Protein AF-A0A244ECR2-F1 (afdb_monomer)

Secondary structure (DSSP, 8-state):
----SSEEEEEETTEEEEEEEEEE-TTS-EEEEEEEEETTEEEEEEE----BSSHHHHHHHHHHHHHHHHHHHHHS------------

Nearest PDB structures (foldseek):
  3hdj-assembly1_B  TM=4.807E-01  e=2.570E-01  Bordetella pertussis
  4oqe-assembly1_A  TM=5.507E-01  e=6.600E-01  Streptomyces fradiae
  5tik-assembly3_C  TM=6.104E-01  e=4.354E+00  Plasmodium falciparum 3D7
  4qae-assembly1_A  TM=4.398E-01  e=5.512E+00  Homo sapiens
  4mvk-assembly1_A  TM=3.804E-01  e=6.578E+00  Homo sapiens

Structure (mmCIF, N/CA/C/O backbone):
data_AF-A0A244ECR2-F1
#
_entry.id   AF-A0A244ECR2-F1
#
loop_
_atom_site.group_PDB
_atom_site.id
_atom_site.type_symbol
_atom_site.label_atom_id
_atom_site.label_alt_id
_atom_site.label_comp_id
_atom_site.label_asym_id
_atom_site.label_entity_id
_atom_site.label_seq_id
_atom_site.pdbx_PDB_ins_code
_atom_site.Cartn_x
_atom_site.Cartn_y
_atom_site.Cartn_z
_atom_site.occupancy
_atom_site.B_iso_or_equiv
_atom_site.auth_seq_id
_atom_site.auth_comp_id
_atom_site.auth_asym_id
_atom_site.auth_atom_id
_atom_site.pdbx_PDB_model_num
ATOM 1 N N . MET A 1 1 ? 17.373 9.863 12.713 1.00 39.47 1 MET A N 1
ATOM 2 C CA . MET A 1 1 ? 15.975 9.709 12.263 1.00 39.47 1 MET A CA 1
ATOM 3 C C . MET A 1 1 ? 15.730 8.217 12.132 1.00 39.47 1 MET A C 1
ATOM 5 O O . MET A 1 1 ? 16.148 7.638 11.143 1.00 39.47 1 MET A O 1
ATOM 9 N N . GLU A 1 2 ? 15.176 7.585 13.163 1.00 35.56 2 GLU A N 1
ATOM 10 C CA . GLU A 1 2 ? 14.760 6.177 13.112 1.00 35.56 2 GLU A CA 1
ATOM 11 C C . GLU A 1 2 ? 13.269 6.148 12.762 1.00 35.56 2 GLU A C 1
ATOM 13 O O . GLU A 1 2 ? 12.438 6.531 13.578 1.00 35.56 2 GLU A O 1
ATOM 18 N N . TYR A 1 3 ? 12.947 5.753 11.530 1.00 48.53 3 TYR A N 1
ATOM 19 C CA . TYR A 1 3 ? 11.580 5.554 11.023 1.00 48.53 3 TYR A CA 1
ATOM 20 C C . TYR A 1 3 ? 11.326 4.058 10.738 1.00 48.53 3 TYR A C 1
ATOM 22 O O . TYR A 1 3 ? 10.686 3.715 9.753 1.00 48.53 3 TYR A O 1
ATOM 30 N N . ASP A 1 4 ? 11.868 3.143 11.552 1.00 49.50 4 ASP A N 1
ATOM 31 C CA . ASP A 1 4 ? 11.983 1.723 11.159 1.00 49.50 4 ASP A CA 1
ATOM 32 C C . ASP A 1 4 ? 11.469 0.731 12.218 1.00 49.50 4 ASP A C 1
ATOM 34 O O . ASP A 1 4 ? 12.117 -0.266 12.511 1.00 49.50 4 ASP A O 1
ATOM 38 N N . ARG A 1 5 ? 10.305 0.977 12.838 1.00 51.81 5 ARG A N 1
ATOM 39 C CA . ARG A 1 5 ? 9.672 -0.070 13.676 1.00 51.81 5 ARG A CA 1
ATOM 40 C C . ARG A 1 5 ? 8.269 -0.511 13.284 1.00 51.81 5 ARG A C 1
ATOM 42 O O . ARG A 1 5 ? 7.888 -1.602 13.681 1.00 51.81 5 ARG A O 1
ATOM 49 N N . ASP A 1 6 ? 7.570 0.236 12.435 1.00 60.50 6 ASP A N 1
ATOM 50 C CA . ASP A 1 6 ? 6.186 -0.090 12.050 1.00 60.50 6 ASP A CA 1
ATOM 51 C C . ASP A 1 6 ? 5.955 -0.051 10.534 1.00 60.50 6 ASP A C 1
ATOM 53 O O . ASP A 1 6 ? 4.836 0.169 10.073 1.00 60.50 6 ASP A O 1
ATOM 57 N N . SER A 1 7 ? 7.023 -0.232 9.742 1.00 72.38 7 SER A N 1
ATOM 58 C CA . SER A 1 7 ? 6.881 -0.298 8.286 1.00 72.38 7 SER A CA 1
ATOM 59 C C . SER A 1 7 ? 6.828 -1.735 7.772 1.00 72.38 7 SER A C 1
ATOM 61 O O . SER A 1 7 ? 7.750 -2.516 8.016 1.00 72.38 7 SER A O 1
ATOM 63 N N . THR A 1 8 ? 5.756 -2.091 7.062 1.00 87.19 8 THR A N 1
ATOM 64 C CA . THR A 1 8 ? 5.678 -3.342 6.298 1.00 87.19 8 THR A CA 1
ATOM 65 C C . THR A 1 8 ? 6.288 -3.120 4.920 1.00 87.19 8 THR A C 1
ATOM 67 O O . THR A 1 8 ? 6.172 -2.040 4.336 1.00 87.19 8 THR A O 1
ATOM 70 N N . ARG A 1 9 ? 6.987 -4.135 4.405 1.00 92.38 9 ARG A N 1
ATOM 71 C CA . ARG A 1 9 ? 7.575 -4.107 3.063 1.00 92.38 9 ARG A CA 1
ATOM 72 C C . ARG A 1 9 ? 6.915 -5.175 2.208 1.00 92.38 9 ARG A C 1
ATOM 74 O O . ARG A 1 9 ? 6.912 -6.345 2.586 1.00 92.38 9 ARG A O 1
ATOM 81 N N . LEU A 1 10 ? 6.393 -4.763 1.061 1.00 93.31 10 LEU A N 1
ATOM 82 C CA . LEU A 1 10 ? 5.744 -5.629 0.086 1.00 93.31 10 LEU A CA 1
ATOM 83 C C . LEU A 1 10 ? 6.366 -5.392 -1.292 1.00 93.31 10 LEU A C 1
ATOM 85 O O . LEU A 1 10 ? 6.362 -4.272 -1.799 1.00 93.31 10 LEU A O 1
ATOM 89 N N . SER A 1 11 ? 6.897 -6.447 -1.905 1.00 94.69 11 SER A N 1
ATOM 90 C CA . SER A 1 11 ? 7.360 -6.400 -3.295 1.00 94.69 11 SER A CA 1
ATOM 91 C C . SER A 1 11 ? 6.195 -6.668 -4.248 1.00 94.69 11 SER A C 1
ATOM 93 O O . SER A 1 11 ? 5.474 -7.650 -4.079 1.00 94.69 11 SER A O 1
ATOM 95 N N . TYR A 1 12 ? 6.024 -5.820 -5.261 1.00 94.81 12 TYR A N 1
ATOM 96 C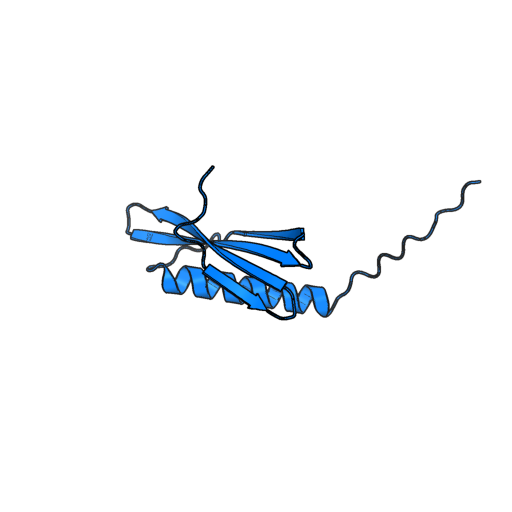 CA . TYR A 1 12 ? 4.919 -5.909 -6.216 1.00 94.81 12 TYR A CA 1
ATOM 97 C C . TYR A 1 12 ? 5.376 -5.461 -7.609 1.00 94.81 12 TYR A C 1
ATOM 99 O O . TYR A 1 12 ? 5.748 -4.311 -7.778 1.00 94.81 12 TYR A O 1
ATOM 107 N N . HIS A 1 13 ? 5.397 -6.354 -8.605 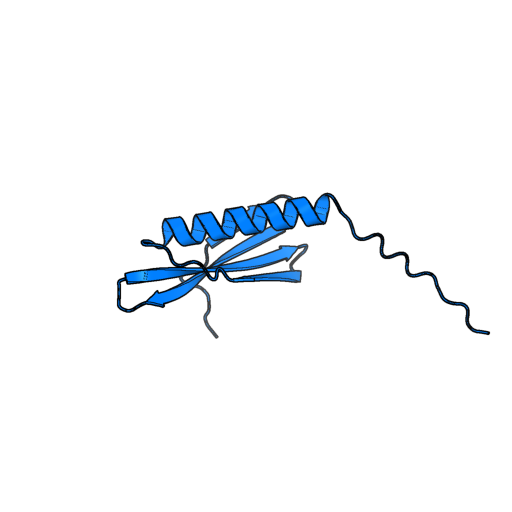1.00 92.5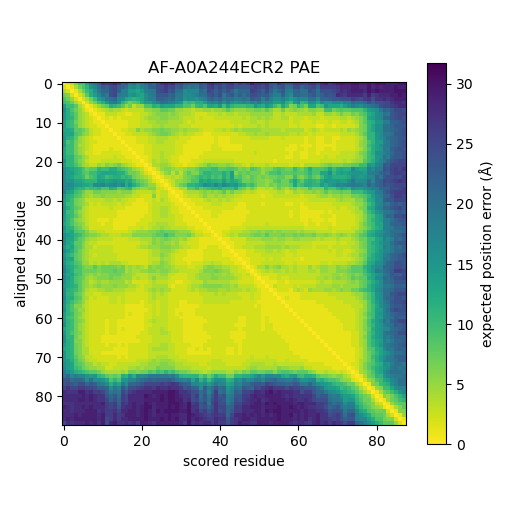6 13 HIS A N 1
ATOM 108 C CA . HIS A 1 13 ? 5.792 -6.020 -9.991 1.00 92.56 13 HIS A CA 1
ATOM 109 C C . HIS A 1 13 ? 7.162 -5.311 -10.132 1.00 92.56 13 HIS A C 1
ATOM 111 O O . HIS A 1 13 ? 7.359 -4.454 -10.980 1.00 92.56 13 HIS A O 1
ATOM 117 N N . GLY A 1 14 ? 8.141 -5.655 -9.286 1.00 92.75 14 GLY A N 1
ATOM 118 C CA . GLY A 1 14 ? 9.454 -4.984 -9.268 1.00 92.75 14 GLY A CA 1
ATOM 119 C C . GLY A 1 14 ? 9.482 -3.667 -8.481 1.00 92.75 14 GLY A C 1
ATOM 120 O O . GLY A 1 14 ? 10.554 -3.112 -8.252 1.00 92.75 14 GLY A O 1
ATOM 121 N N . TRP A 1 15 ? 8.329 -3.212 -7.994 1.00 96.19 15 TRP A N 1
ATOM 122 C CA . TRP A 1 15 ? 8.211 -2.135 -7.024 1.00 96.19 15 TRP A CA 1
ATOM 123 C C . TRP A 1 15 ? 8.374 -2.648 -5.598 1.00 96.19 15 TRP A C 1
ATOM 125 O O . TRP A 1 15 ? 8.082 -3.805 -5.282 1.00 96.19 15 TRP A O 1
ATOM 135 N N . GLU A 1 16 ? 8.776 -1.746 -4.713 1.00 96.56 16 GLU A N 1
ATOM 136 C CA . GLU A 1 16 ? 8.739 -1.940 -3.272 1.00 96.56 16 GLU A CA 1
ATOM 137 C C . GLU A 1 16 ? 7.747 -0.950 -2.649 1.00 96.56 16 GLU A C 1
ATOM 139 O O . GLU A 1 16 ? 7.888 0.270 -2.758 1.00 96.56 16 GLU A O 1
ATOM 144 N N . ILE A 1 17 ? 6.733 -1.494 -1.984 1.00 96.06 17 ILE A N 1
ATOM 145 C CA . ILE A 1 17 ? 5.728 -0.763 -1.219 1.00 96.06 17 ILE A CA 1
ATOM 146 C C . ILE A 1 17 ? 6.163 -0.798 0.247 1.00 96.06 17 ILE A C 1
ATOM 148 O O . ILE A 1 17 ? 6.274 -1.871 0.840 1.00 96.06 17 ILE A O 1
ATOM 152 N N . ARG A 1 18 ? 6.424 0.374 0.832 1.00 95.56 18 ARG A N 1
ATOM 153 C CA . ARG A 1 18 ? 6.757 0.539 2.255 1.00 95.56 18 ARG A CA 1
ATOM 154 C C . ARG A 1 18 ? 5.594 1.187 2.993 1.00 95.56 18 ARG A C 1
ATOM 156 O O . ARG A 1 18 ? 5.484 2.418 3.027 1.00 95.56 18 ARG A O 1
ATOM 163 N N . SER A 1 19 ? 4.719 0.366 3.551 1.00 94.75 19 SER A N 1
ATOM 164 C CA . SER A 1 19 ? 3.508 0.796 4.255 1.00 94.75 19 SER A CA 1
ATOM 165 C C . SER A 1 19 ? 3.825 1.103 5.711 1.00 94.75 19 SER A C 1
ATOM 167 O O . SER A 1 19 ? 4.704 0.476 6.280 1.00 94.75 19 SER A O 1
ATOM 169 N N . HIS A 1 20 ? 3.140 2.059 6.329 1.00 92.94 20 HIS A N 1
ATOM 170 C CA . HIS A 1 20 ? 3.324 2.421 7.735 1.00 92.94 20 HIS A CA 1
ATOM 171 C C . HIS A 1 20 ? 2.051 3.046 8.304 1.00 92.94 20 HIS A C 1
ATOM 173 O O . HIS A 1 20 ? 1.238 3.607 7.566 1.00 92.94 20 HIS A O 1
ATOM 179 N N . LEU A 1 21 ? 1.886 2.999 9.625 1.00 91.88 21 LEU A N 1
ATOM 180 C CA . LEU A 1 21 ? 0.834 3.756 10.304 1.00 91.88 21 LEU A CA 1
ATOM 181 C C . LEU A 1 21 ? 1.229 5.234 10.403 1.00 91.88 21 LEU A C 1
ATOM 183 O O . LEU A 1 21 ? 2.360 5.564 10.752 1.00 91.88 21 LEU A O 1
ATOM 187 N N . THR A 1 22 ? 0.298 6.133 10.094 1.00 87.62 22 THR A N 1
ATOM 188 C CA . THR A 1 22 ? 0.544 7.586 10.040 1.00 87.62 22 THR A CA 1
ATOM 189 C C . THR A 1 22 ? -0.060 8.333 11.220 1.00 87.62 22 THR A C 1
ATOM 191 O O . THR A 1 22 ? 0.401 9.418 11.572 1.00 87.62 22 THR A O 1
ATOM 194 N N . SER A 1 23 ? -1.102 7.780 11.838 1.00 79.44 23 SER A N 1
ATOM 195 C CA . SER A 1 23 ? -1.776 8.383 12.982 1.00 79.44 23 SER A CA 1
ATOM 196 C C . SER A 1 23 ? -2.560 7.331 13.758 1.00 79.44 23 SER A C 1
ATOM 198 O O . SER A 1 23 ? -3.112 6.409 13.157 1.00 79.44 23 SER A O 1
ATOM 200 N N . ALA A 1 24 ? -2.630 7.510 15.077 1.00 74.31 24 ALA A N 1
ATOM 201 C CA . ALA A 1 24 ? -3.594 6.866 15.957 1.00 74.31 24 ALA A CA 1
ATOM 202 C C . ALA A 1 24 ? -4.392 7.968 16.665 1.00 74.31 24 ALA A C 1
ATOM 204 O O . ALA A 1 24 ? -3.808 8.861 17.286 1.00 74.31 24 ALA A O 1
ATOM 205 N N . SER A 1 25 ? -5.713 7.947 16.527 1.00 77.19 25 SER A N 1
ATOM 206 C CA . SER A 1 25 ? -6.612 8.899 17.168 1.00 77.19 25 SER A CA 1
ATOM 207 C C . SER A 1 25 ? -6.944 8.462 18.601 1.00 77.19 25 SER A C 1
ATOM 209 O O . SER A 1 25 ? -6.804 7.293 18.963 1.00 77.19 25 SER A O 1
ATOM 211 N N . PHE A 1 26 ? -7.392 9.402 19.441 1.00 72.88 26 PHE A N 1
ATOM 212 C CA . PHE A 1 26 ? -7.743 9.126 20.846 1.00 72.88 26 PHE A CA 1
ATOM 213 C C . PHE A 1 26 ? -8.895 8.119 21.004 1.00 72.88 26 PHE A C 1
ATOM 215 O O . PHE A 1 26 ? -8.977 7.431 22.017 1.00 72.88 26 PHE A O 1
ATOM 222 N N . ASP A 1 27 ? -9.767 8.025 20.004 1.00 80.88 27 ASP A N 1
ATOM 223 C CA . ASP A 1 27 ? -10.866 7.063 19.890 1.00 80.88 27 ASP A CA 1
ATOM 224 C C . ASP A 1 27 ? -10.420 5.678 19.379 1.00 80.88 27 ASP A C 1
ATOM 226 O O . ASP A 1 27 ? -11.248 4.785 19.215 1.00 80.88 27 ASP A O 1
ATOM 230 N N . GLY A 1 28 ? -9.115 5.471 19.172 1.00 80.19 28 GLY A N 1
ATOM 231 C CA . GLY A 1 28 ? -8.541 4.175 18.814 1.00 80.19 28 GLY A CA 1
ATOM 232 C C . GLY A 1 28 ? -8.592 3.850 17.323 1.00 80.19 28 GLY A C 1
ATOM 233 O O . GLY A 1 28 ? -8.299 2.716 16.949 1.00 80.19 28 GLY A O 1
ATOM 234 N N . THR A 1 29 ? -8.934 4.815 16.463 1.00 88.44 29 THR A N 1
ATOM 235 C CA . THR A 1 29 ? -8.824 4.623 15.013 1.00 88.44 29 THR A CA 1
ATOM 236 C C . THR A 1 29 ? -7.419 4.940 14.523 1.00 88.44 29 THR A C 1
ATOM 238 O O . THR A 1 29 ? -6.692 5.739 15.111 1.00 88.44 29 THR A O 1
ATOM 241 N N . VAL A 1 30 ? -7.018 4.303 13.431 1.00 90.00 30 VAL A N 1
ATOM 242 C CA . VAL A 1 30 ? -5.683 4.438 12.857 1.00 90.00 30 VAL A CA 1
ATOM 243 C C . VAL A 1 30 ? -5.750 4.735 11.368 1.00 90.00 30 VAL A C 1
ATOM 245 O O . VAL A 1 30 ? -6.684 4.332 10.673 1.00 90.00 30 VAL A O 1
ATOM 248 N N . ALA A 1 31 ? -4.749 5.448 10.870 1.00 90.88 31 ALA A N 1
ATOM 249 C CA . ALA A 1 31 ? -4.549 5.699 9.449 1.00 90.88 31 ALA A CA 1
ATOM 250 C C . ALA A 1 31 ? -3.192 5.145 9.005 1.00 90.88 31 ALA A C 1
ATOM 252 O O . ALA A 1 31 ? -2.292 4.949 9.823 1.00 90.88 31 ALA A O 1
ATOM 253 N N . ALA A 1 32 ? -3.053 4.906 7.702 1.00 93.56 32 ALA A N 1
ATOM 254 C CA . ALA A 1 32 ? -1.834 4.379 7.108 1.00 93.56 32 ALA A CA 1
ATOM 255 C C . ALA A 1 32 ? -1.394 5.183 5.880 1.00 93.56 32 ALA A C 1
ATOM 257 O O . ALA A 1 32 ? -2.187 5.873 5.230 1.00 93.56 32 ALA A O 1
ATOM 258 N N . GLY A 1 33 ? -0.110 5.075 5.569 1.00 94.62 33 GLY A N 1
ATOM 259 C CA . GLY A 1 33 ? 0.544 5.627 4.395 1.00 94.62 33 GLY A CA 1
ATOM 260 C C . GLY A 1 33 ? 1.465 4.589 3.765 1.00 94.62 33 GLY A C 1
ATOM 261 O O . GLY A 1 33 ? 1.801 3.589 4.393 1.00 94.62 33 GLY A O 1
ATOM 262 N N . ALA A 1 34 ? 1.851 4.802 2.512 1.00 96.00 34 ALA A N 1
ATOM 263 C CA . ALA A 1 34 ? 2.787 3.947 1.798 1.00 96.00 34 ALA A CA 1
ATOM 264 C C . ALA A 1 34 ? 3.708 4.773 0.904 1.00 96.00 34 ALA A C 1
ATOM 266 O O . ALA A 1 34 ? 3.252 5.624 0.138 1.00 96.00 34 ALA A O 1
ATOM 267 N N . MET A 1 35 ? 5.008 4.506 0.991 1.00 96.06 35 MET A N 1
ATOM 268 C CA . MET A 1 35 ? 6.006 5.021 0.054 1.00 96.06 35 MET A CA 1
ATOM 269 C C . MET A 1 35 ? 6.291 3.961 -1.007 1.00 96.06 35 MET A C 1
ATOM 271 O O . MET A 1 35 ? 6.493 2.796 -0.668 1.00 96.06 35 MET A O 1
ATOM 275 N N . LEU A 1 36 ? 6.298 4.365 -2.276 1.00 95.81 36 LEU A N 1
ATOM 276 C CA . LEU A 1 36 ? 6.468 3.472 -3.420 1.00 95.81 36 LEU A CA 1
ATOM 277 C C . LEU A 1 36 ? 7.829 3.706 -4.061 1.00 95.81 36 LEU A C 1
ATOM 279 O O . LEU A 1 36 ? 8.134 4.827 -4.481 1.00 95.81 36 LEU A O 1
ATOM 283 N N . TYR A 1 37 ? 8.616 2.643 -4.164 1.00 95.25 37 TYR A N 1
ATOM 284 C CA . TYR A 1 37 ? 9.950 2.664 -4.742 1.00 95.25 37 TYR A CA 1
ATOM 285 C C . TYR A 1 37 ? 9.999 1.799 -5.995 1.00 95.25 37 TYR A C 1
ATOM 287 O O . TYR A 1 37 ? 9.449 0.702 -6.018 1.00 95.25 37 TYR A O 1
ATOM 295 N N . PHE A 1 38 ? 10.700 2.287 -7.010 1.00 94.06 38 PHE A N 1
ATOM 296 C CA . PHE A 1 38 ? 11.063 1.527 -8.201 1.00 94.06 38 PHE A CA 1
ATOM 297 C C . PHE A 1 38 ? 12.557 1.719 -8.425 1.00 94.06 38 PHE A C 1
ATOM 299 O O . PHE A 1 38 ? 13.016 2.863 -8.399 1.00 94.06 38 PHE A O 1
ATOM 306 N N . GLU A 1 39 ? 13.306 0.623 -8.572 1.00 92.31 39 GLU A N 1
ATOM 307 C CA . GLU A 1 39 ? 14.775 0.657 -8.691 1.00 92.31 39 GLU A CA 1
ATOM 308 C C . GLU A 1 39 ? 15.430 1.529 -7.598 1.00 92.31 39 GLU A C 1
ATOM 310 O O . GLU A 1 39 ? 16.237 2.412 -7.870 1.00 92.31 39 GLU A O 1
ATO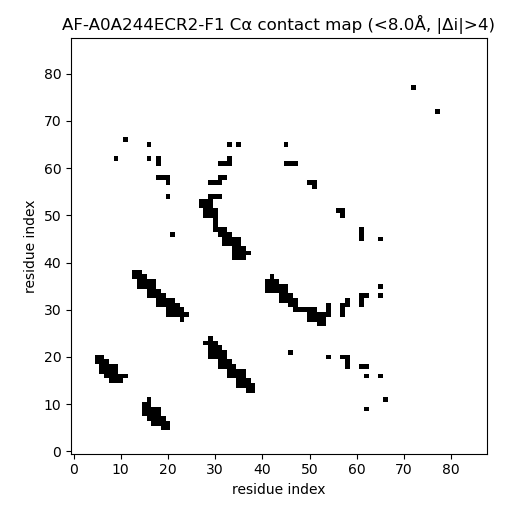M 315 N N . GLU A 1 40 ? 15.012 1.327 -6.342 1.00 88.31 40 GLU A N 1
ATOM 316 C CA . GLU A 1 40 ? 15.497 2.047 -5.147 1.00 88.31 40 GLU A CA 1
ATOM 317 C C . GLU A 1 40 ? 15.156 3.552 -5.080 1.00 88.31 40 GLU A C 1
ATOM 319 O O . GLU A 1 40 ? 15.366 4.190 -4.045 1.00 88.31 40 GLU A O 1
ATOM 324 N N . ALA A 1 41 ? 14.547 4.128 -6.119 1.00 91.31 41 ALA A N 1
ATOM 325 C CA . ALA A 1 41 ? 14.100 5.516 -6.135 1.00 91.31 41 ALA A CA 1
ATOM 326 C C . ALA A 1 41 ? 12.645 5.647 -5.659 1.00 91.31 41 ALA A C 1
ATOM 328 O O . ALA A 1 41 ? 11.748 4.987 -6.183 1.00 91.31 41 ALA A O 1
ATOM 329 N N . CYS A 1 42 ? 12.390 6.545 -4.699 1.00 91.94 42 CYS A N 1
ATOM 330 C CA . CYS A 1 42 ? 11.029 6.861 -4.254 1.00 91.94 42 CYS A CA 1
ATOM 331 C C . CYS A 1 42 ? 10.282 7.629 -5.354 1.00 91.94 42 CYS A C 1
ATOM 333 O O . CYS A 1 42 ? 10.665 8.743 -5.710 1.00 91.94 42 CYS A O 1
ATOM 335 N N . GLN A 1 43 ? 9.214 7.037 -5.881 1.00 93.19 43 GLN A N 1
ATOM 336 C CA . GLN A 1 43 ? 8.424 7.591 -6.984 1.00 93.19 43 GLN A CA 1
ATOM 337 C C . GLN A 1 43 ? 7.141 8.270 -6.503 1.00 93.19 43 GLN A C 1
ATOM 339 O O . GLN A 1 43 ? 6.636 9.184 -7.157 1.00 93.19 43 GLN A O 1
ATOM 344 N N . CYS A 1 44 ? 6.566 7.788 -5.400 1.00 93.38 44 CYS A N 1
ATOM 345 C CA . CYS A 1 44 ? 5.287 8.272 -4.901 1.00 93.38 44 CYS A CA 1
ATOM 346 C C . CYS A 1 44 ? 5.147 8.045 -3.394 1.00 93.38 44 CYS A C 1
ATOM 348 O O . CYS A 1 44 ? 5.697 7.097 -2.835 1.00 93.38 44 CYS A O 1
ATOM 350 N N . HIS A 1 45 ? 4.356 8.901 -2.754 1.00 94.38 45 HIS A N 1
ATOM 351 C CA . HIS A 1 45 ? 3.938 8.755 -1.369 1.00 94.38 45 HIS A CA 1
ATOM 352 C C . HIS A 1 45 ? 2.416 8.882 -1.296 1.00 94.38 45 HIS A C 1
ATOM 354 O O . HIS A 1 45 ? 1.852 9.911 -1.673 1.00 94.38 45 HIS A O 1
ATOM 360 N N . ILE A 1 46 ? 1.752 7.831 -0.823 1.00 94.00 46 ILE A N 1
ATOM 361 C CA . ILE A 1 46 ? 0.299 7.766 -0.688 1.00 94.00 46 ILE A CA 1
ATOM 362 C C . ILE A 1 46 ? -0.044 7.830 0.796 1.00 94.00 46 ILE A C 1
ATOM 364 O O . ILE A 1 46 ? 0.432 7.016 1.578 1.00 94.00 46 ILE A O 1
ATOM 368 N N . ILE A 1 47 ? -0.914 8.762 1.178 1.00 91.81 47 ILE A N 1
ATOM 369 C CA . ILE A 1 47 ? -1.479 8.842 2.527 1.00 91.81 47 ILE A CA 1
ATOM 370 C C . ILE A 1 47 ? -2.973 8.528 2.455 1.00 91.81 47 ILE A C 1
ATOM 372 O O . ILE A 1 47 ? -3.701 9.083 1.624 1.00 91.81 47 ILE A O 1
ATOM 376 N N . SER A 1 48 ? -3.449 7.633 3.321 1.00 87.69 48 SER A N 1
ATOM 377 C CA . SER A 1 48 ? -4.882 7.421 3.503 1.00 87.69 48 S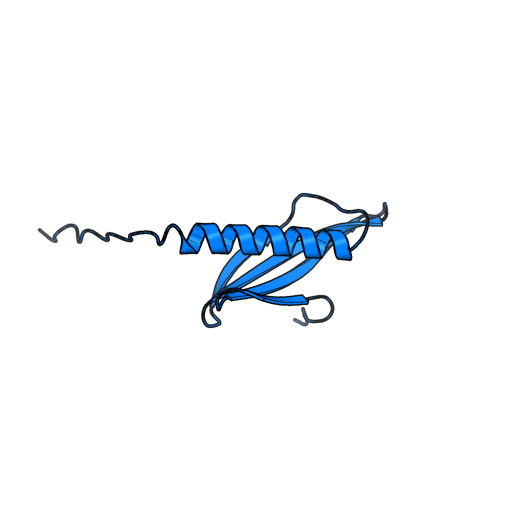ER A CA 1
ATOM 378 C C . SER A 1 48 ? -5.479 8.548 4.341 1.00 87.69 48 SER A C 1
ATOM 380 O O . SER A 1 48 ? -5.077 8.763 5.480 1.00 87.69 48 SER A O 1
ATOM 382 N N . CYS A 1 49 ? -6.507 9.212 3.810 1.00 85.69 49 CYS A N 1
ATOM 383 C CA . CYS A 1 49 ? -7.369 10.103 4.595 1.00 85.69 49 CYS A CA 1
ATOM 384 C C . CYS A 1 49 ? -8.449 9.332 5.375 1.00 85.69 49 CYS A C 1
ATOM 386 O O . CYS A 1 49 ? -9.178 9.920 6.167 1.00 85.69 49 CYS A O 1
ATOM 388 N N . ARG A 1 50 ? -8.596 8.026 5.113 1.00 87.94 50 ARG A N 1
ATOM 389 C CA . ARG A 1 50 ? -9.547 7.151 5.800 1.00 87.94 50 ARG A CA 1
ATOM 390 C C . ARG A 1 50 ? -8.921 6.597 7.075 1.00 87.94 50 ARG A C 1
ATOM 392 O O . ARG A 1 50 ? -7.769 6.163 7.052 1.00 87.94 50 ARG A O 1
ATOM 399 N N . GLN A 1 51 ? -9.728 6.575 8.130 1.00 91.19 51 GLN A N 1
ATOM 400 C CA . GLN A 1 51 ? -9.426 5.958 9.415 1.00 91.19 51 GLN A CA 1
ATOM 401 C C . GLN A 1 51 ? -10.047 4.557 9.510 1.00 91.19 51 GLN A C 1
ATOM 403 O O . GLN A 1 51 ? -11.107 4.291 8.933 1.00 91.19 51 GLN A O 1
ATOM 408 N N . PHE A 1 52 ? -9.375 3.667 10.234 1.00 91.31 52 PHE A N 1
ATOM 409 C CA . PHE A 1 52 ? -9.722 2.256 10.397 1.00 91.31 52 PHE A CA 1
ATOM 410 C C . PHE A 1 52 ? -9.709 1.870 11.875 1.00 91.31 52 PHE A C 1
ATOM 412 O O . PHE A 1 52 ? -8.991 2.470 12.666 1.00 91.31 52 PHE A O 1
ATOM 419 N N . ALA A 1 53 ? -10.482 0.852 12.251 1.00 90.56 53 ALA A N 1
ATOM 420 C CA . ALA A 1 53 ? -10.582 0.409 13.643 1.00 90.56 53 ALA A CA 1
ATOM 421 C C . ALA A 1 53 ? -9.344 -0.364 14.138 1.00 90.56 53 ALA A C 1
ATOM 423 O O . ALA A 1 53 ? -9.163 -0.524 15.340 1.00 90.56 53 ALA A O 1
ATOM 424 N N . ASN A 1 54 ? -8.510 -0.880 13.231 1.00 90.12 54 ASN A N 1
ATOM 425 C CA . ASN A 1 54 ? -7.274 -1.575 13.575 1.00 90.12 54 ASN A CA 1
ATOM 426 C C . ASN A 1 54 ? -6.189 -1.351 12.509 1.00 90.12 54 ASN A C 1
ATOM 428 O O . ASN A 1 54 ? -6.470 -0.971 11.371 1.00 90.12 54 ASN A O 1
ATOM 432 N N . ALA A 1 55 ? -4.938 -1.590 12.907 1.00 89.44 55 ALA A N 1
ATOM 433 C CA . ALA A 1 55 ? -3.757 -1.377 12.076 1.00 89.44 55 ALA A CA 1
ATOM 434 C C . ALA A 1 55 ? -3.708 -2.287 10.845 1.00 89.44 55 ALA A C 1
ATOM 436 O O . ALA A 1 55 ? -3.321 -1.827 9.774 1.00 89.44 55 ALA A O 1
ATOM 437 N N . GLY A 1 56 ? -4.127 -3.549 10.982 1.00 91.25 56 GLY A N 1
ATOM 438 C CA . GLY A 1 56 ? -4.114 -4.517 9.885 1.00 91.25 56 GLY A CA 1
ATOM 439 C C . GLY A 1 56 ? -4.971 -4.053 8.711 1.00 91.25 56 GLY A C 1
ATOM 440 O O . GLY A 1 56 ? -4.485 -3.996 7.584 1.00 91.25 56 GLY A O 1
ATOM 441 N N . ASP A 1 57 ? -6.199 -3.615 8.991 1.00 92.94 57 ASP A N 1
ATOM 442 C CA . ASP A 1 57 ? -7.112 -3.090 7.973 1.00 92.94 57 ASP A CA 1
ATOM 443 C C . ASP A 1 57 ? -6.555 -1.829 7.299 1.00 92.94 57 ASP A C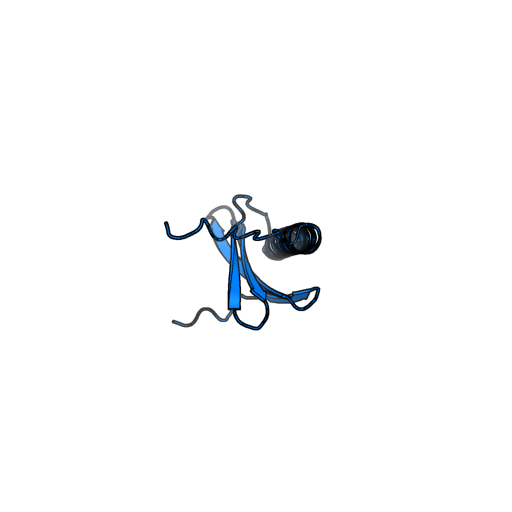 1
ATOM 445 O O . ASP A 1 57 ? -6.679 -1.665 6.085 1.00 92.94 57 ASP A O 1
ATOM 449 N N . ALA A 1 58 ? -5.919 -0.939 8.069 1.00 92.81 58 ALA A N 1
ATOM 450 C CA . ALA A 1 58 ? -5.312 0.273 7.525 1.00 92.81 58 ALA A CA 1
ATOM 451 C C . ALA A 1 58 ? -4.146 -0.046 6.578 1.00 92.81 58 ALA A C 1
ATOM 453 O O . ALA A 1 58 ? -4.071 0.523 5.485 1.00 92.81 58 ALA A O 1
ATOM 454 N N . ILE A 1 59 ? -3.266 -0.969 6.979 1.00 94.19 59 ILE A N 1
ATOM 455 C CA . ILE A 1 59 ? -2.123 -1.415 6.176 1.00 94.19 59 ILE A CA 1
ATOM 456 C C . ILE A 1 59 ? -2.601 -2.132 4.909 1.00 94.19 59 ILE A C 1
ATOM 458 O O . ILE A 1 59 ? -2.204 -1.762 3.807 1.00 94.19 59 ILE A O 1
ATOM 462 N N . GLN A 1 60 ? -3.537 -3.075 5.026 1.00 94.56 60 GLN A N 1
ATOM 463 C CA . GLN A 1 60 ? -4.071 -3.787 3.865 1.00 94.56 60 GLN A CA 1
ATOM 464 C C . GLN A 1 60 ? -4.756 -2.833 2.875 1.00 94.56 60 GLN A C 1
ATOM 466 O O . GLN A 1 60 ? -4.604 -2.967 1.657 1.00 94.56 60 GLN A O 1
ATOM 471 N N . ALA A 1 61 ? -5.498 -1.844 3.379 1.00 95.06 61 ALA A N 1
ATOM 472 C CA . ALA A 1 61 ? -6.153 -0.858 2.532 1.00 95.06 61 ALA A CA 1
ATOM 473 C C . ALA A 1 61 ? -5.148 0.037 1.790 1.00 95.06 61 ALA A C 1
ATOM 475 O O . ALA A 1 61 ? -5.364 0.335 0.611 1.00 95.06 61 ALA A O 1
ATOM 476 N N . ILE A 1 62 ? -4.058 0.465 2.443 1.00 96.12 62 ILE A N 1
ATOM 477 C CA . ILE A 1 62 ? -3.043 1.291 1.777 1.00 96.12 62 ILE A CA 1
ATOM 478 C C . ILE A 1 62 ? -2.207 0.480 0.784 1.00 96.12 62 ILE A C 1
ATOM 480 O O . ILE A 1 62 ? -1.922 0.990 -0.295 1.00 96.12 62 ILE A O 1
ATOM 484 N N . GLU A 1 63 ? -1.901 -0.784 1.085 1.00 96.19 63 GLU A N 1
ATOM 485 C CA . GLU A 1 63 ? -1.208 -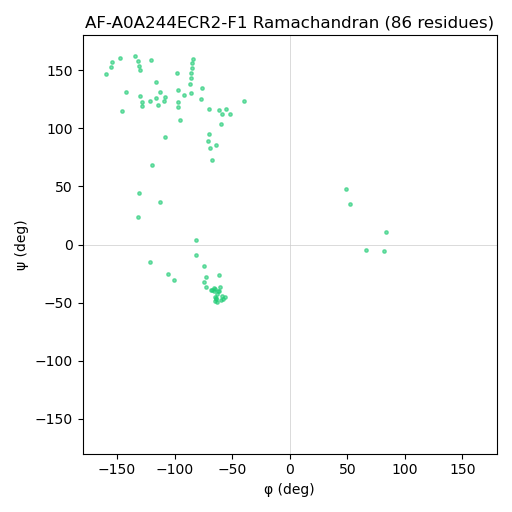1.699 0.168 1.00 96.19 63 GLU A CA 1
ATOM 486 C C . GLU A 1 63 ? -2.048 -1.971 -1.079 1.00 96.19 63 GLU A C 1
ATOM 488 O O . GLU A 1 63 ? -1.562 -1.816 -2.194 1.00 96.19 63 GLU A O 1
ATOM 493 N N . THR A 1 64 ? -3.345 -2.246 -0.910 1.00 96.38 64 THR A N 1
ATOM 494 C CA . THR A 1 64 ? -4.272 -2.425 -2.041 1.00 96.38 64 THR A CA 1
ATOM 495 C C . THR A 1 64 ? -4.317 -1.175 -2.919 1.00 96.38 64 THR A C 1
ATOM 497 O O . THR A 1 64 ? -4.258 -1.256 -4.145 1.00 96.38 64 THR A O 1
ATOM 500 N N . ARG A 1 65 ? -4.398 0.010 -2.303 1.00 96.06 65 ARG A N 1
ATOM 501 C CA . ARG A 1 65 ? -4.400 1.278 -3.039 1.00 96.06 65 ARG A CA 1
ATOM 502 C C . ARG A 1 65 ? -3.073 1.530 -3.758 1.00 96.06 65 ARG A C 1
ATOM 504 O O . ARG A 1 65 ? -3.087 2.073 -4.860 1.00 96.06 65 ARG A O 1
ATOM 511 N N . ALA A 1 66 ? -1.954 1.165 -3.140 1.00 96.19 66 ALA A N 1
ATOM 512 C CA . ALA A 1 66 ? -0.629 1.265 -3.735 1.00 96.19 66 ALA A CA 1
ATOM 513 C C . ALA A 1 66 ? -0.487 0.350 -4.955 1.00 96.19 66 ALA A C 1
ATOM 515 O O . ALA A 1 66 ? -0.068 0.831 -6.004 1.00 96.19 66 ALA A O 1
ATOM 516 N N . SER A 1 67 ? -0.906 -0.914 -4.854 1.00 96.81 67 SER A N 1
ATOM 517 C CA . SER A 1 67 ? -0.922 -1.846 -5.987 1.00 96.81 67 SER A CA 1
ATOM 518 C C . SER A 1 67 ? -1.763 -1.316 -7.147 1.00 96.81 67 SER A C 1
ATOM 520 O O . SER A 1 67 ? -1.265 -1.246 -8.261 1.00 96.81 67 SER A O 1
ATOM 522 N N . LEU A 1 68 ? -2.975 -0.813 -6.882 1.00 95.75 68 LEU A N 1
ATOM 523 C CA . LEU A 1 68 ? -3.822 -0.220 -7.928 1.00 95.75 68 LEU A CA 1
ATOM 524 C C . LEU A 1 68 ? -3.175 0.994 -8.610 1.00 95.75 68 LEU A C 1
ATOM 526 O O . LEU A 1 68 ? -3.351 1.201 -9.807 1.00 95.75 68 LEU A O 1
ATOM 530 N N . TRP A 1 69 ? -2.443 1.817 -7.856 1.00 94.69 69 TRP A N 1
ATOM 531 C CA . TRP A 1 69 ? -1.704 2.941 -8.431 1.00 94.69 69 TRP A CA 1
ATOM 532 C C . TRP A 1 69 ? -0.544 2.468 -9.316 1.00 94.69 69 TRP A C 1
ATOM 534 O O . TRP A 1 69 ? -0.294 3.067 -10.362 1.00 94.69 69 TRP A O 1
ATOM 544 N N . ILE A 1 70 ? 0.157 1.404 -8.908 1.00 95.00 70 ILE A N 1
ATOM 545 C CA . ILE A 1 70 ? 1.229 0.788 -9.700 1.00 95.00 70 ILE A CA 1
ATOM 546 C C . ILE A 1 70 ? 0.650 0.224 -10.999 1.00 95.00 70 ILE A C 1
ATOM 548 O O . ILE A 1 70 ? 1.140 0.579 -12.067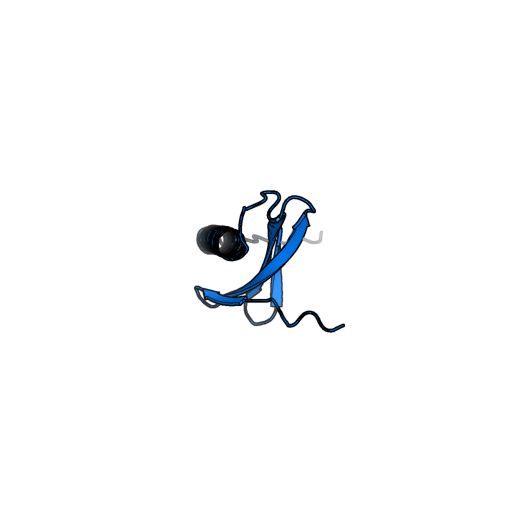 1.00 95.00 70 ILE A O 1
ATOM 552 N N . ASP A 1 71 ? -0.437 -0.547 -10.921 1.00 94.88 71 ASP A N 1
ATOM 553 C CA . ASP A 1 71 ? -1.111 -1.124 -12.089 1.00 94.88 71 ASP A CA 1
ATOM 554 C C . ASP A 1 71 ? -1.539 -0.047 -13.094 1.00 94.88 71 ASP A C 1
ATOM 556 O O . ASP A 1 71 ? -1.313 -0.184 -14.299 1.00 94.88 71 ASP A O 1
ATOM 560 N N . ASP A 1 72 ? -2.125 1.054 -12.610 1.00 92.50 72 ASP A N 1
ATOM 561 C CA . ASP A 1 72 ? -2.521 2.185 -13.455 1.00 92.50 72 ASP A CA 1
ATOM 562 C C . ASP A 1 72 ? -1.309 2.842 -14.131 1.00 92.50 72 ASP A C 1
ATOM 564 O O . ASP A 1 72 ? -1.341 3.134 -15.330 1.00 92.50 72 ASP A O 1
ATOM 568 N N . ARG A 1 73 ? -0.210 3.024 -13.386 1.00 89.12 73 ARG A N 1
ATOM 569 C CA . ARG A 1 73 ? 1.025 3.625 -13.900 1.00 89.12 73 ARG A CA 1
ATOM 570 C C . ARG A 1 73 ? 1.735 2.742 -14.923 1.00 89.12 73 ARG A C 1
ATOM 572 O O . ARG A 1 73 ? 2.281 3.275 -15.888 1.00 89.12 73 ARG A O 1
ATOM 579 N N . GLU A 1 74 ? 1.755 1.430 -14.720 1.00 89.31 74 GLU A N 1
ATOM 580 C CA . GLU A 1 74 ? 2.362 0.482 -15.660 1.00 89.31 74 GLU A CA 1
ATOM 581 C C . GLU A 1 74 ? 1.498 0.272 -16.906 1.00 89.31 74 GLU A C 1
ATOM 583 O O . GLU A 1 74 ? 2.034 0.110 -18.001 1.00 89.31 74 GLU A O 1
ATOM 588 N N . SER A 1 75 ? 0.171 0.350 -16.768 1.00 87.56 75 SER A N 1
ATOM 589 C CA . SER A 1 75 ? -0.766 0.276 -17.897 1.00 87.56 75 SER A CA 1
ATOM 590 C C . SER A 1 75 ? -0.750 1.540 -18.761 1.00 87.56 75 SER A C 1
ATOM 592 O O . SER A 1 75 ? -1.002 1.476 -19.965 1.00 87.56 75 SER A O 1
ATOM 594 N N . HIS A 1 76 ? -0.422 2.688 -18.163 1.00 79.38 76 HIS A N 1
ATOM 595 C CA . HIS A 1 76 ? -0.308 3.975 -18.843 1.00 79.38 76 HIS A CA 1
ATOM 596 C C . HIS A 1 76 ? 1.110 4.538 -18.699 1.00 79.38 76 HIS A C 1
ATOM 598 O O . HIS A 1 76 ? 1.292 5.575 -18.044 1.00 79.38 76 HIS A O 1
ATOM 604 N N . PRO A 1 77 ? 2.133 3.913 -19.322 1.00 68.19 77 PRO A N 1
ATOM 605 C CA . PRO A 1 77 ? 3.457 4.504 -19.345 1.00 68.19 77 PRO A CA 1
ATOM 606 C C . PRO A 1 77 ? 3.296 5.865 -20.010 1.00 68.19 77 PRO A C 1
ATOM 608 O O . PRO A 1 77 ? 2.921 5.942 -21.182 1.00 68.19 77 PRO A O 1
ATOM 611 N N . ARG A 1 78 ? 3.488 6.952 -19.246 1.00 60.78 78 ARG A N 1
ATOM 612 C CA . ARG A 1 78 ? 3.407 8.304 -19.805 1.00 60.78 78 ARG A CA 1
ATOM 613 C C . ARG A 1 78 ? 4.328 8.303 -21.011 1.00 60.78 78 ARG A C 1
ATOM 615 O O . ARG A 1 78 ? 5.544 8.201 -20.860 1.00 60.78 78 ARG A O 1
ATOM 622 N N . THR A 1 79 ? 3.750 8.412 -22.201 1.00 50.38 79 THR A N 1
ATOM 623 C CA . THR A 1 79 ? 4.486 8.788 -23.393 1.00 50.38 79 THR A CA 1
ATOM 624 C C . THR A 1 79 ? 4.952 10.209 -23.122 1.00 50.38 79 THR A C 1
ATOM 626 O O . THR A 1 79 ? 4.257 11.174 -23.437 1.00 50.38 79 THR A O 1
ATOM 629 N N . SER A 1 80 ? 6.095 10.357 -22.454 1.00 49.59 80 SER A N 1
ATOM 630 C CA . SER A 1 80 ? 6.850 11.601 -22.442 1.00 49.59 80 SER A CA 1
ATOM 631 C C . SER A 1 80 ? 7.373 11.789 -23.860 1.00 49.59 80 SER A C 1
ATOM 633 O O . SER A 1 80 ? 8.547 11.576 -24.145 1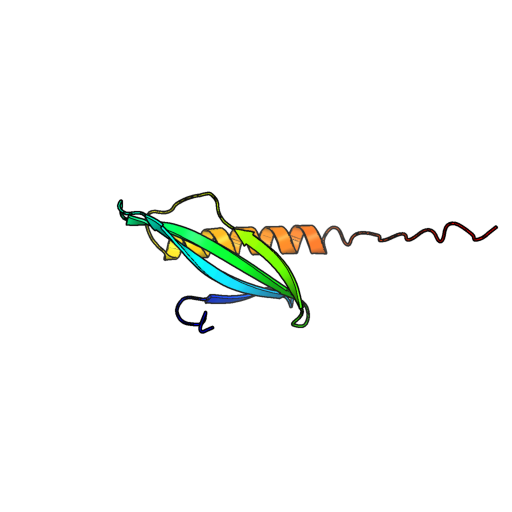.00 49.59 80 SER A O 1
ATOM 635 N N . TYR A 1 81 ? 6.466 12.142 -24.770 1.00 47.94 81 TYR A N 1
ATOM 636 C CA . TYR A 1 81 ? 6.805 12.769 -26.027 1.00 47.94 81 TYR A CA 1
ATOM 637 C C . TYR A 1 81 ? 7.288 14.163 -25.638 1.00 47.94 81 TYR A C 1
ATOM 639 O O . TYR A 1 81 ? 6.526 15.125 -25.565 1.00 47.94 81 TYR A O 1
ATOM 647 N N . VAL A 1 82 ? 8.560 14.244 -25.257 1.00 51.81 82 VAL A N 1
ATOM 648 C CA . VAL A 1 82 ? 9.276 15.509 -25.287 1.00 51.81 82 VAL A CA 1
ATOM 649 C C . VAL A 1 82 ? 9.457 15.776 -26.769 1.00 51.81 82 VAL A C 1
ATOM 651 O O . VAL A 1 82 ? 10.402 15.288 -27.380 1.00 51.81 82 VAL A O 1
ATOM 654 N N . GLU A 1 83 ? 8.489 16.456 -27.375 1.00 51.03 83 GLU A N 1
ATOM 655 C CA . GLU A 1 83 ? 8.726 17.077 -28.666 1.00 51.03 83 GLU A CA 1
ATOM 656 C C . GLU A 1 83 ? 9.849 18.098 -28.425 1.00 51.03 83 GLU A C 1
ATOM 658 O O . GLU A 1 83 ? 9.673 19.002 -27.600 1.00 51.03 83 GLU A O 1
ATOM 663 N N . PRO A 1 84 ? 11.038 17.947 -29.035 1.00 49.69 84 PRO A N 1
ATOM 664 C CA . PRO A 1 84 ? 12.048 18.978 -28.946 1.00 49.69 84 PRO A CA 1
ATOM 665 C C . PRO A 1 84 ? 11.521 20.147 -29.770 1.00 49.69 84 PRO A C 1
ATOM 667 O O . PRO A 1 84 ? 11.654 20.168 -30.992 1.00 49.69 84 PRO A O 1
ATOM 670 N N . SER A 1 85 ? 10.869 21.102 -29.109 1.00 54.47 85 SER A N 1
ATOM 671 C CA . SER A 1 85 ? 10.565 22.388 -29.717 1.00 54.47 85 SER A CA 1
ATOM 672 C C . SER A 1 85 ? 11.895 23.019 -30.113 1.00 54.47 85 SER A C 1
ATOM 674 O O . SER A 1 85 ? 12.696 23.440 -29.280 1.00 54.47 85 SER A O 1
ATOM 676 N N . LEU A 1 86 ? 12.125 22.937 -31.416 1.00 54.72 86 LEU A N 1
ATOM 677 C CA . LEU A 1 86 ? 13.253 23.402 -32.194 1.00 54.72 86 LEU A CA 1
ATOM 678 C C . LEU A 1 86 ? 13.741 24.769 -31.702 1.00 54.72 86 LEU A C 1
ATOM 680 O O . LEU A 1 86 ? 12.991 25.742 -31.684 1.00 54.72 86 LEU A O 1
ATOM 684 N N . LEU A 1 87 ? 15.026 24.826 -31.352 1.00 54.88 87 LEU A N 1
ATOM 685 C CA . LEU A 1 87 ? 15.791 26.066 -31.360 1.00 54.88 87 LEU A CA 1
ATOM 686 C C . LEU A 1 87 ? 15.686 26.668 -32.768 1.00 54.88 87 LEU A C 1
ATOM 688 O O . LEU A 1 87 ? 16.127 26.055 -33.744 1.00 54.88 87 LEU A O 1
ATOM 692 N N . SER A 1 88 ? 15.093 27.850 -32.881 1.00 50.69 88 SER A N 1
ATOM 693 C CA . SER A 1 88 ? 15.227 28.749 -34.031 1.00 50.69 88 SER A CA 1
ATOM 694 C C . SER A 1 88 ? 15.193 30.186 -33.543 1.00 50.69 88 SER A C 1
ATOM 696 O O . SER A 1 88 ? 14.337 30.486 -32.683 1.00 50.69 88 SER A O 1
#

Sequence (88 aa):
MEYDRDSTRLSYHGWEIRSHLTSASFDGTVAAGAMLYFEEACQCHIISCRQFANAGDAIQAIETRASLWIDDRESHPRTSYVEPSLLS

Solvent-accessible surface area (backbone atoms only — not comparable to full-atom values): 5301 Å² total; per-residue (Å²): 137,90,86,81,86,64,60,50,80,46,80,52,97,79,26,40,39,41,30,30,73,74,47,73,47,98,88,56,32,21,22,16,26,30,40,34,25,48,88,89,40,79,76,47,74,49,72,51,90,60,72,26,81,43,64,67,63,21,46,52,52,38,51,53,52,48,51,53,51,49,54,53,46,68,74,50,63,76,79,78,74,75,71,79,81,71,92,124

pLDDT: mean 82.98, std 17.02, range [35.56, 96.81]

Radius of gyration: 16.72 Å; Cα contacts (8 Å, |Δi|>4): 132; chains: 1; bounding box: 27×35×55 Å

Mean predicted aligned error: 8.94 Å

Foldseek 3Di:
DDPPDAWDWDDDPQKIKTKGWDDADPVQWTAMKIFIDHPNDTDDIGTDPDTDNDDVVRRVVNVVVVNVVVVVCVVCVPPPPPPPPDDD